Protein AF-A0A420VPJ1-F1 (afdb_monomer)

Solvent-accessible surface area (backbone atoms only — not comparable to full-atom values): 9800 Å² total; per-residue (Å²): 137,85,85,76,89,81,84,81,85,88,77,91,73,84,84,78,87,82,84,88,42,82,49,76,48,77,38,88,45,74,71,48,50,56,50,46,51,54,50,51,54,54,48,60,74,65,76,54,69,38,40,44,37,39,42,47,55,34,28,67,50,65,62,23,35,55,64,44,84,80,34,56,88,35,76,34,44,21,71,67,39,22,50,50,49,52,52,46,40,69,76,56,43,40,53,51,61,55,67,76,38,68,93,54,75,58,54,28,32,28,57,88,60,91,53,14,59,86,69,64,45,25,32,25,31,61,46,49,31,22,27,73,77,36,49,84,30,62,73,49,68,52,60,44,59,68,61,36,68,42,88,91,43,56,54,50,27,59,72,53,72,42,65,56,82,84,128

Sequence (167 aa):
STASDLFFPLNSLSKPRNYKAFIKYALGRADTIKRLMKRSKALLKMEVPVILIGDFNIIPTEQDVYKPEKYIENALFRIEARKAFKQLIGQGWIDSIRTLFKDQQVYTFWDYLRNAYGRNAGLRLDHVLLSPIVAPLLLEGGIDRHVRGWEKASDHAPVWIILKDKK

Secondary structure (DSSP, 8-state):
-----------SS--------EEE----SHHHHHHHHHHHHHHHHTTS--EEEEE-----SGGGBSSGGGGTTSTTTSHHHHHHHHHHHTTT-EEHHHHHTTTS---SB--TGGGTTTTT--B--EEEEEPTTTGGGEEEEEE-HHHHTSTT--SBPPEEEEEPPP-

Mean predicted aligned error: 8.12 Å

InterPro domains:
  IPR004808 AP endonuclease 1 [PS51435] (1-165)
  IPR004808 AP endonuclease 1 [TIGR00633] (29-164)
  IPR005135 Endonuclease/exonuclease/phosphatase [PF03372] (44-156)
  IPR020848 AP endonuclease 1, conserved site [PS00728] (120-131)
  IPR036691 Endonuclease/exonuclease/phosphatase superfamily [G3DSA:3.60.10.10] (10-166)
  IPR036691 Endonuclease/exonuclease/phosphatase superfamily [SSF56219] (29-164)
  IPR037493 Exodeoxyribonuclease III-like [PTHR43250] (33-163)

Structure (mmCIF, N/CA/C/O backbone):
data_AF-A0A420VPJ1-F1
#
_entry.id   AF-A0A420VPJ1-F1
#
loop_
_atom_site.group_PDB
_atom_site.id
_atom_site.type_symbol
_atom_site.label_atom_id
_atom_site.label_alt_id
_atom_site.label_comp_id
_atom_site.label_asym_id
_atom_site.label_entity_id
_atom_site.label_seq_id
_atom_site.pdbx_PDB_ins_code
_atom_site.Cartn_x
_atom_site.Cartn_y
_atom_site.Cartn_z
_atom_site.occupancy
_atom_site.B_iso_or_equiv
_atom_site.auth_seq_id
_atom_site.auth_comp_id
_atom_site.auth_asym_id
_atom_site.auth_atom_id
_atom_site.pdbx_PDB_model_num
ATOM 1 N N . SER A 1 1 ? -3.302 23.264 -10.978 1.00 31.22 1 SER A N 1
ATOM 2 C CA . SER A 1 1 ? -4.564 22.785 -11.563 1.00 31.22 1 SER A CA 1
ATOM 3 C C . SER A 1 1 ? -5.099 21.658 -10.701 1.00 31.22 1 SER A C 1
ATOM 5 O O . SER A 1 1 ? -4.335 20.854 -10.184 1.00 31.22 1 SER A O 1
ATOM 7 N N . THR A 1 2 ? -6.393 21.714 -10.439 1.00 35.94 2 THR A N 1
ATOM 8 C CA . THR A 1 2 ? -7.191 20.874 -9.544 1.00 35.94 2 THR A CA 1
ATOM 9 C C . THR A 1 2 ? -7.482 19.508 -10.168 1.00 35.94 2 THR A C 1
ATOM 11 O O . THR A 1 2 ? -7.905 19.464 -11.316 1.00 35.94 2 THR A O 1
ATOM 14 N N . ALA A 1 3 ? -7.311 18.422 -9.415 1.00 28.30 3 ALA A N 1
ATOM 15 C CA . ALA A 1 3 ? -7.884 17.109 -9.728 1.00 28.30 3 ALA A CA 1
ATOM 16 C C . ALA A 1 3 ? -8.880 16.797 -8.596 1.00 28.30 3 ALA A C 1
ATOM 18 O O . ALA A 1 3 ? -8.461 16.402 -7.512 1.00 28.30 3 ALA A O 1
ATOM 19 N N . SER A 1 4 ? -10.081 17.378 -8.623 1.00 29.84 4 SER A N 1
ATOM 20 C CA . SER A 1 4 ? -11.302 16.860 -9.264 1.00 29.84 4 SER A CA 1
ATOM 21 C C . SER A 1 4 ? -11.641 15.443 -8.808 1.00 29.84 4 SER A C 1
ATOM 23 O O . SER A 1 4 ? -10.994 14.467 -9.193 1.00 29.84 4 SER A O 1
ATOM 25 N N . ASP A 1 5 ? -12.672 15.394 -7.974 1.00 32.88 5 ASP A N 1
ATOM 26 C CA . ASP A 1 5 ? -13.366 14.224 -7.473 1.00 32.88 5 ASP A CA 1
ATOM 27 C C . ASP A 1 5 ? -13.672 13.218 -8.590 1.00 32.88 5 ASP A C 1
ATOM 29 O O . ASP A 1 5 ? -14.346 13.536 -9.567 1.00 32.88 5 ASP A O 1
ATOM 33 N N . LEU A 1 6 ? -13.205 11.981 -8.424 1.00 29.39 6 LEU A N 1
ATOM 34 C CA . LEU A 1 6 ? -13.666 10.837 -9.205 1.00 29.39 6 LEU A CA 1
ATOM 35 C C . LEU A 1 6 ? -14.328 9.853 -8.241 1.00 29.39 6 LEU A C 1
ATOM 37 O O . LEU A 1 6 ? -13.672 9.041 -7.587 1.00 29.39 6 LEU A O 1
ATOM 41 N N . PHE A 1 7 ? -15.648 10.002 -8.135 1.00 27.62 7 PHE A N 1
ATOM 42 C CA . PHE A 1 7 ? -16.575 9.033 -7.563 1.00 27.62 7 PHE A CA 1
ATOM 43 C C . PHE A 1 7 ? -16.711 7.844 -8.525 1.00 27.62 7 PHE A C 1
ATOM 45 O O . PHE A 1 7 ? -17.057 8.034 -9.688 1.00 27.62 7 PHE A O 1
ATOM 52 N N . PHE A 1 8 ? -16.504 6.620 -8.038 1.00 28.16 8 PHE A N 1
ATOM 53 C CA . PHE A 1 8 ? -16.992 5.416 -8.714 1.00 28.16 8 PHE A CA 1
ATOM 54 C C . PHE A 1 8 ? -18.341 5.016 -8.101 1.00 28.16 8 PHE A C 1
ATOM 56 O O . PHE A 1 8 ? -18.409 4.839 -6.881 1.00 28.16 8 PHE A O 1
ATOM 63 N N . PRO A 1 9 ? -19.416 4.850 -8.893 1.00 26.98 9 PRO A N 1
ATOM 64 C CA . PRO A 1 9 ? -20.637 4.232 -8.410 1.00 26.98 9 PRO A CA 1
ATOM 65 C C . PRO A 1 9 ? -20.480 2.707 -8.477 1.00 26.98 9 PRO A C 1
ATOM 67 O O . PRO A 1 9 ? -20.482 2.124 -9.558 1.00 26.98 9 PRO A O 1
ATOM 70 N N . LEU A 1 10 ? -20.374 2.043 -7.324 1.00 31.20 10 LEU A N 1
ATOM 71 C CA . LEU A 1 10 ? -20.684 0.614 -7.232 1.00 31.20 10 LEU A CA 1
ATOM 72 C C . LEU A 1 10 ? -22.204 0.471 -7.112 1.00 31.20 10 LEU A C 1
ATOM 74 O O . LEU A 1 10 ? -22.759 0.541 -6.017 1.00 31.20 10 LEU A O 1
ATOM 78 N N . ASN A 1 11 ? -22.879 0.295 -8.247 1.00 29.33 11 ASN A N 1
ATOM 79 C CA . ASN A 1 11 ? -24.235 -0.240 -8.259 1.00 29.33 11 ASN A CA 1
ATOM 80 C C . ASN A 1 11 ? -24.178 -1.758 -8.458 1.00 29.33 11 ASN A C 1
ATOM 82 O O . ASN A 1 11 ? -23.445 -2.263 -9.303 1.00 29.33 11 ASN A O 1
ATOM 86 N N . SER A 1 12 ? -25.021 -2.447 -7.691 1.00 32.47 12 SER A N 1
ATOM 87 C CA . SER A 1 12 ? -25.199 -3.900 -7.595 1.00 32.47 12 SER A CA 1
ATOM 88 C C . SER A 1 12 ? -24.106 -4.648 -6.828 1.00 32.47 12 SER A C 1
ATOM 90 O O . SER A 1 12 ? -23.207 -5.241 -7.395 1.00 32.47 12 SER A O 1
ATOM 92 N N . LEU A 1 13 ? -24.222 -4.621 -5.503 1.00 33.12 13 LEU A N 1
ATOM 93 C CA . LEU A 1 13 ? -24.146 -5.779 -4.607 1.00 33.12 13 LEU A CA 1
ATOM 94 C C . LEU A 1 13 ? -24.817 -5.324 -3.298 1.00 33.12 13 LEU A C 1
ATOM 96 O O . LEU A 1 13 ? -24.704 -4.168 -2.893 1.00 33.12 13 LEU A O 1
ATOM 100 N N . SER A 1 14 ? -25.641 -6.193 -2.725 1.00 33.12 14 SER A N 1
ATOM 101 C CA . SER A 1 14 ? -26.517 -5.963 -1.568 1.00 33.12 14 SER A CA 1
ATOM 102 C C . SER A 1 14 ? -25.932 -5.038 -0.486 1.00 33.12 14 SER A C 1
ATOM 104 O O . SER A 1 14 ? -24.844 -5.283 0.023 1.00 33.12 14 SER A O 1
ATOM 106 N N . LYS A 1 15 ? -26.700 -3.995 -0.129 1.00 37.44 15 LYS A N 1
ATOM 107 C CA . LYS A 1 15 ? -26.432 -2.957 0.889 1.00 37.44 15 LYS A CA 1
ATOM 108 C C . LYS A 1 15 ? -25.487 -3.395 2.035 1.00 37.44 15 LYS A C 1
ATOM 110 O O . LYS A 1 15 ? -25.959 -4.082 2.942 1.00 37.44 15 LYS A O 1
ATOM 115 N N . PRO A 1 16 ? -24.253 -2.867 2.124 1.00 37.28 16 PRO A N 1
ATOM 116 C CA . PRO A 1 16 ? -23.527 -2.841 3.384 1.00 37.28 16 PRO A CA 1
ATOM 117 C C . PRO A 1 16 ? -24.006 -1.651 4.224 1.00 37.28 16 PRO A C 1
ATOM 119 O O . PRO A 1 16 ? -24.050 -0.502 3.770 1.00 37.28 16 PRO A O 1
ATOM 122 N N . ARG A 1 17 ? -24.395 -1.926 5.473 1.00 39.78 17 ARG A N 1
ATOM 123 C CA . ARG A 1 17 ? -24.722 -0.896 6.466 1.00 39.78 17 ARG A CA 1
ATOM 124 C C . ARG A 1 17 ? -23.449 -0.109 6.809 1.00 39.78 17 ARG A C 1
ATOM 126 O O . ARG A 1 17 ? -22.533 -0.640 7.416 1.00 39.78 17 ARG A O 1
ATOM 133 N N . ASN A 1 18 ? -23.445 1.165 6.419 1.00 40.84 18 ASN A N 1
ATOM 134 C CA . ASN A 1 18 ? -22.709 2.304 6.981 1.00 40.84 18 ASN A CA 1
ATOM 135 C C . ASN A 1 18 ? -21.291 2.072 7.552 1.00 40.84 18 ASN A C 1
ATOM 137 O O . ASN A 1 18 ? -21.136 1.941 8.762 1.00 40.84 18 ASN A O 1
ATOM 141 N N . TYR A 1 19 ? -20.263 2.289 6.720 1.00 39.44 19 TYR A N 1
ATOM 142 C CA . TYR A 1 19 ? -19.003 2.922 7.148 1.00 39.44 19 TYR A CA 1
ATOM 143 C C . TYR A 1 19 ? -18.579 3.968 6.113 1.00 39.44 19 TYR A C 1
ATOM 145 O O . TYR A 1 19 ? -17.987 3.653 5.085 1.00 39.44 19 TYR A O 1
ATOM 153 N N . LYS A 1 20 ? -18.921 5.238 6.359 1.00 40.28 20 LYS A N 1
ATOM 154 C CA . LYS A 1 20 ? -18.445 6.373 5.557 1.00 40.28 20 LYS A CA 1
ATOM 155 C C . LYS A 1 20 ? -17.253 7.023 6.253 1.00 40.28 20 LYS A C 1
ATOM 157 O O . LYS A 1 20 ? -17.436 7.882 7.105 1.00 40.28 20 LYS A O 1
ATOM 162 N N . ALA A 1 21 ? -16.051 6.648 5.834 1.00 36.81 21 ALA A N 1
ATOM 163 C CA . ALA A 1 21 ? -14.895 7.542 5.807 1.00 36.81 21 ALA A CA 1
ATOM 164 C C . ALA A 1 21 ? -13.865 6.969 4.826 1.00 36.81 21 ALA A C 1
ATOM 166 O O . ALA A 1 21 ? -12.913 6.306 5.226 1.00 36.81 21 ALA A O 1
ATOM 167 N N . PHE A 1 22 ? -14.092 7.207 3.533 1.00 45.53 22 PHE A N 1
ATOM 168 C CA . PHE A 1 22 ? -13.085 7.008 2.495 1.00 45.53 22 PHE A CA 1
ATOM 169 C C . PHE A 1 22 ? -12.328 8.321 2.341 1.00 45.53 22 PHE A C 1
ATOM 171 O O . PHE A 1 22 ? -12.925 9.329 1.964 1.00 45.53 22 PHE A O 1
ATOM 178 N N . ILE A 1 23 ? -11.033 8.332 2.645 1.00 43.91 23 ILE A N 1
ATOM 179 C CA . ILE A 1 23 ? -10.182 9.464 2.279 1.00 43.91 23 ILE A CA 1
ATOM 180 C C . ILE A 1 23 ? -9.128 8.958 1.309 1.00 43.91 23 ILE A C 1
ATOM 182 O O . ILE A 1 23 ? -8.205 8.240 1.699 1.00 43.91 23 ILE A O 1
ATOM 186 N N . LYS A 1 24 ? -9.303 9.340 0.040 1.00 43.06 24 LYS A N 1
ATOM 187 C CA . LYS A 1 24 ? -8.327 9.110 -1.018 1.00 43.06 24 LYS A CA 1
ATOM 188 C C . LYS A 1 24 ? -7.251 10.182 -0.959 1.00 43.06 24 LYS A C 1
ATOM 190 O O . LYS A 1 24 ? -7.560 11.370 -1.013 1.00 43.06 24 LYS A O 1
ATOM 195 N N . TYR A 1 25 ? -5.995 9.764 -0.868 1.00 49.03 25 TYR A N 1
ATOM 196 C CA . TYR A 1 25 ? -4.845 10.646 -1.031 1.00 49.03 25 TYR A CA 1
ATOM 197 C C . TYR A 1 25 ? -4.034 10.193 -2.241 1.00 49.03 25 TYR A C 1
ATOM 199 O O . TYR A 1 25 ? -3.790 9.004 -2.394 1.00 49.03 25 TYR A O 1
ATOM 207 N N . ALA A 1 26 ? -3.624 11.154 -3.070 1.00 45.12 26 ALA A N 1
ATOM 208 C CA . ALA A 1 26 ? -2.553 11.004 -4.049 1.00 45.12 26 ALA A CA 1
ATOM 209 C C . ALA A 1 26 ? -1.374 11.862 -3.564 1.00 45.12 26 ALA A C 1
ATOM 211 O O . ALA A 1 26 ? -1.471 13.095 -3.525 1.00 45.12 26 ALA A O 1
ATOM 212 N N . LEU A 1 27 ? -0.292 11.239 -3.091 1.00 50.81 27 LEU A N 1
ATOM 213 C CA . LEU A 1 27 ? 0.816 11.961 -2.447 1.00 50.81 27 LEU A CA 1
ATOM 214 C C . LEU A 1 27 ? 1.944 12.260 -3.443 1.00 50.81 27 LEU A C 1
ATOM 216 O O . LEU A 1 27 ? 2.938 11.556 -3.502 1.00 50.81 27 LEU A O 1
ATOM 220 N N . GLY A 1 28 ? 1.830 13.348 -4.202 1.00 45.50 28 GLY A N 1
ATOM 221 C CA . GLY A 1 28 ? 2.893 13.755 -5.136 1.00 45.50 28 GLY A CA 1
ATOM 222 C C . GLY A 1 28 ? 3.970 14.688 -4.557 1.00 45.50 28 GLY A C 1
ATOM 223 O O . GLY A 1 28 ? 4.949 14.981 -5.237 1.00 45.50 28 GLY A O 1
ATOM 224 N N . ARG A 1 29 ? 3.796 15.243 -3.344 1.00 57.25 29 ARG A N 1
ATOM 225 C CA . ARG A 1 29 ? 4.693 16.280 -2.782 1.00 57.25 29 ARG A CA 1
ATOM 226 C C . ARG A 1 29 ? 4.903 16.127 -1.272 1.00 57.25 29 ARG A C 1
ATOM 228 O O . ARG A 1 29 ? 3.992 15.738 -0.546 1.00 57.25 29 ARG A O 1
ATOM 235 N N . ALA A 1 30 ? 6.084 16.509 -0.775 1.00 58.00 30 ALA A N 1
ATOM 236 C CA . ALA A 1 30 ? 6.444 16.426 0.649 1.00 58.00 30 ALA A CA 1
ATOM 237 C C . ALA A 1 30 ? 5.481 17.196 1.582 1.00 58.00 30 ALA A C 1
ATOM 239 O O . ALA A 1 30 ? 5.218 16.758 2.704 1.00 58.00 30 ALA A O 1
ATOM 240 N N . ASP A 1 31 ? 4.908 18.311 1.112 1.00 61.28 31 ASP A N 1
ATOM 241 C CA . ASP A 1 31 ? 3.861 19.049 1.839 1.00 61.28 31 ASP A CA 1
ATOM 242 C C . ASP A 1 31 ? 2.591 18.198 2.029 1.00 61.28 31 ASP A C 1
ATOM 244 O O . ASP A 1 31 ? 1.961 18.210 3.087 1.00 61.28 31 ASP A O 1
ATOM 248 N N . THR A 1 32 ? 2.262 17.370 1.038 1.00 73.44 32 THR A N 1
ATOM 249 C CA . THR A 1 32 ? 1.103 16.476 1.061 1.00 73.44 32 THR A CA 1
ATOM 250 C C . THR A 1 32 ? 1.268 15.361 2.094 1.00 73.44 32 THR A C 1
ATOM 252 O O . THR A 1 32 ? 0.318 15.068 2.815 1.00 73.44 32 THR A O 1
ATOM 255 N N . ILE A 1 33 ? 2.471 14.795 2.248 1.00 78.50 33 ILE A N 1
ATOM 256 C CA . ILE A 1 33 ? 2.750 13.751 3.253 1.00 78.50 33 ILE A 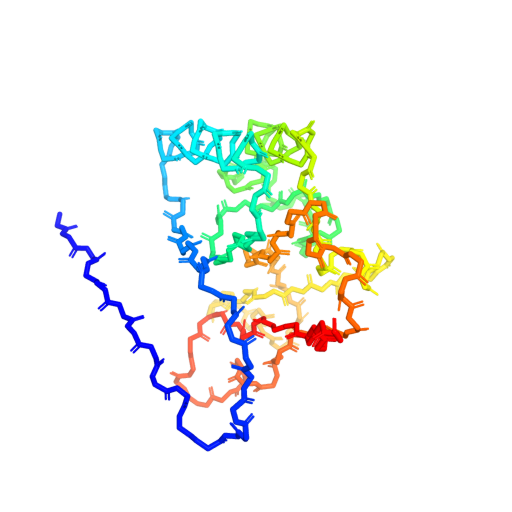CA 1
ATOM 257 C C . ILE A 1 33 ? 2.607 14.303 4.676 1.00 78.50 33 ILE A C 1
ATOM 259 O O . ILE A 1 33 ? 1.968 13.680 5.522 1.00 78.50 33 ILE A O 1
ATOM 263 N N . LYS A 1 34 ? 3.137 15.503 4.951 1.00 83.19 34 LYS A N 1
ATOM 264 C CA . LYS A 1 34 ? 2.985 16.145 6.270 1.00 83.19 34 LYS A CA 1
ATOM 265 C C . LYS A 1 34 ? 1.514 16.408 6.602 1.00 83.19 34 LYS A C 1
ATOM 267 O O . LYS A 1 34 ? 1.076 16.154 7.727 1.00 83.19 34 LYS A O 1
ATOM 272 N N . ARG A 1 35 ? 0.734 16.884 5.624 1.00 85.75 35 ARG A N 1
ATOM 273 C CA . ARG A 1 35 ? -0.717 17.084 5.776 1.00 85.75 35 ARG A CA 1
ATOM 274 C C . ARG A 1 35 ? -1.449 15.768 6.011 1.00 85.75 35 ARG A C 1
ATOM 276 O O . ARG A 1 35 ? -2.284 15.720 6.915 1.00 85.75 35 ARG A O 1
ATOM 283 N N . LEU A 1 36 ? -1.104 14.717 5.262 1.00 86.00 36 LEU A N 1
ATOM 284 C CA . LEU A 1 36 ? -1.632 13.372 5.473 1.00 86.00 36 LEU A CA 1
ATOM 285 C C . LEU A 1 36 ? -1.356 12.919 6.903 1.00 86.00 36 LEU A C 1
ATOM 287 O O . LEU A 1 36 ? -2.300 12.615 7.616 1.00 86.00 36 LEU A O 1
ATOM 291 N N . MET A 1 37 ? -0.100 12.966 7.352 1.00 89.56 37 MET A N 1
ATOM 292 C CA . MET A 1 37 ? 0.284 12.548 8.703 1.00 89.56 37 MET A CA 1
ATOM 293 C C . MET A 1 37 ? -0.464 13.309 9.801 1.00 89.56 37 MET A C 1
ATOM 295 O O . MET A 1 37 ? -0.842 12.724 10.818 1.00 89.56 37 MET A O 1
ATOM 299 N N . LYS A 1 38 ? -0.668 14.621 9.630 1.00 91.81 38 LYS A N 1
ATOM 300 C CA . LYS A 1 38 ? -1.429 15.430 10.590 1.00 91.81 38 LYS A CA 1
ATOM 301 C C . LYS A 1 38 ? -2.898 15.009 10.609 1.00 91.81 38 LYS A C 1
ATOM 303 O O . LYS A 1 38 ? -3.473 14.835 11.684 1.00 91.81 38 LYS A O 1
ATOM 308 N N . ARG A 1 39 ? -3.507 14.843 9.431 1.00 91.12 39 ARG A N 1
ATOM 309 C CA . ARG A 1 39 ? -4.922 14.484 9.298 1.00 91.12 39 ARG A CA 1
ATOM 310 C C . ARG A 1 39 ? -5.191 13.056 9.767 1.00 91.12 39 ARG A C 1
ATOM 312 O O . ARG A 1 39 ? -6.155 12.854 10.497 1.00 91.12 39 ARG A O 1
ATOM 319 N N . SER A 1 40 ? -4.328 12.107 9.421 1.00 92.19 40 SER A N 1
ATOM 320 C CA . SER A 1 40 ? -4.396 10.710 9.851 1.00 92.19 40 SER A CA 1
ATOM 321 C C . SER A 1 40 ? -4.335 10.600 11.375 1.00 92.19 40 SER A C 1
ATOM 323 O O . SER A 1 40 ? -5.174 9.941 11.981 1.00 92.19 40 SER A O 1
ATOM 325 N N . LYS A 1 41 ? -3.432 11.342 12.027 1.00 95.12 41 LYS A N 1
ATOM 326 C CA . LYS A 1 41 ? -3.343 11.365 13.492 1.00 95.12 41 LYS A CA 1
ATOM 327 C C . LYS A 1 41 ? -4.605 11.940 14.134 1.00 95.12 41 LYS A C 1
ATOM 329 O O . LYS A 1 41 ? -5.065 11.426 15.147 1.00 95.12 41 LYS A O 1
ATOM 334 N N . ALA A 1 42 ? -5.169 13.002 13.555 1.00 93.56 42 ALA A N 1
ATOM 335 C CA . ALA A 1 42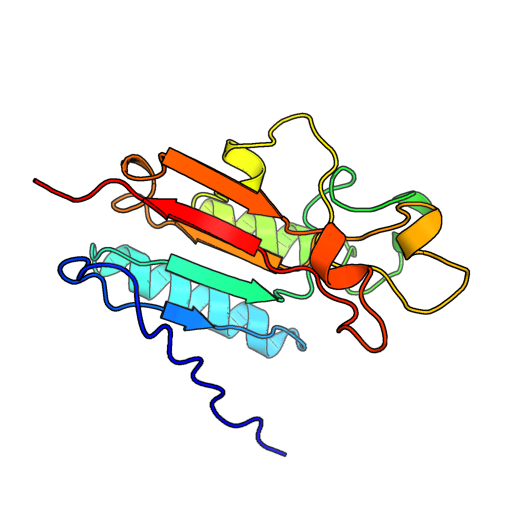 ? -6.425 13.576 14.030 1.00 93.56 42 ALA A CA 1
ATOM 336 C C . ALA A 1 42 ? -7.602 12.599 13.871 1.00 93.56 42 ALA A C 1
ATOM 338 O O . ALA A 1 42 ? -8.434 12.520 14.762 1.00 93.56 42 ALA A O 1
ATOM 339 N N . LEU A 1 43 ? -7.646 11.833 12.778 1.00 91.06 43 LEU A N 1
ATOM 340 C CA . LEU A 1 43 ? -8.680 10.820 12.539 1.00 91.06 43 LEU A CA 1
ATOM 341 C C . LEU A 1 43 ? -8.623 9.678 13.552 1.00 91.06 43 LEU A C 1
ATOM 343 O O . LEU A 1 43 ? -9.665 9.282 14.059 1.00 91.06 43 LEU A O 1
ATOM 347 N N . LEU A 1 44 ? -7.426 9.191 13.896 1.00 91.56 44 LEU A N 1
ATOM 348 C CA . LEU A 1 44 ? -7.286 8.171 14.939 1.00 91.56 44 LEU A CA 1
ATOM 349 C C . LEU A 1 44 ? -7.797 8.664 16.298 1.00 91.56 44 LEU A C 1
ATOM 351 O O . LEU A 1 44 ? -8.487 7.927 16.990 1.00 91.56 44 LEU A O 1
ATOM 355 N N . LYS A 1 45 ? -7.529 9.929 16.650 1.00 93.94 45 LYS A N 1
ATOM 356 C CA . LYS A 1 45 ? -8.024 10.545 17.895 1.00 93.94 45 LYS A CA 1
ATOM 357 C C . LYS A 1 45 ? -9.543 10.691 17.963 1.00 93.94 45 LYS A C 1
ATOM 359 O O . LYS A 1 45 ? -10.066 10.895 19.049 1.00 93.94 45 LYS A O 1
ATOM 364 N N . MET A 1 46 ? -10.233 10.660 16.825 1.00 92.06 46 MET A N 1
ATOM 365 C CA . MET A 1 46 ? -11.695 10.714 16.804 1.00 92.06 46 MET A CA 1
ATOM 366 C C . MET A 1 46 ? -12.326 9.375 17.200 1.00 92.06 46 MET A C 1
ATOM 368 O O . MET A 1 46 ? -13.534 9.342 17.389 1.00 92.06 46 MET A O 1
ATOM 372 N N . GLU A 1 47 ? -11.543 8.290 17.278 1.00 89.06 47 GLU A N 1
ATOM 373 C CA . GLU A 1 47 ? -12.019 6.948 17.650 1.00 89.06 47 GLU A CA 1
ATOM 374 C C . GLU A 1 47 ? -13.224 6.480 16.818 1.00 89.06 47 GLU A C 1
ATOM 376 O O . GLU A 1 47 ? -14.105 5.755 17.276 1.00 89.06 47 GLU A O 1
ATOM 381 N N . VAL A 1 48 ? -13.246 6.880 15.546 1.00 86.94 48 VAL A N 1
ATOM 382 C CA . VAL A 1 48 ? -14.238 6.433 14.566 1.00 86.94 48 VAL A CA 1
ATOM 383 C C . VAL A 1 48 ? -13.630 5.401 13.607 1.00 86.94 48 VAL A C 1
ATOM 385 O O . VAL A 1 48 ? -12.407 5.360 13.415 1.00 86.94 48 VAL A O 1
ATOM 388 N N . PRO A 1 49 ? -14.450 4.541 12.977 1.00 89.31 49 PRO A N 1
ATOM 389 C CA . PRO A 1 49 ? -13.980 3.646 11.925 1.00 89.31 49 PRO A CA 1
ATOM 390 C C . PRO A 1 49 ? -13.480 4.452 10.715 1.00 89.31 49 PRO A C 1
ATOM 392 O O . PRO A 1 49 ? -14.238 5.234 10.142 1.00 89.31 49 PRO A O 1
ATOM 395 N N . VAL A 1 50 ? -12.214 4.273 10.320 1.00 91.62 50 VAL A N 1
ATOM 396 C CA . VAL A 1 50 ? -11.602 5.001 9.194 1.00 91.62 50 VAL A CA 1
ATOM 397 C C . VAL A 1 50 ? -10.743 4.065 8.358 1.00 91.62 50 VAL A C 1
ATOM 399 O O . VAL A 1 50 ? -10.014 3.231 8.898 1.00 91.62 50 VAL A O 1
ATOM 402 N N . ILE A 1 51 ? -10.799 4.263 7.041 1.00 93.56 51 ILE A N 1
ATOM 403 C CA . ILE A 1 51 ? -9.912 3.636 6.065 1.00 93.56 51 ILE A CA 1
ATOM 404 C C . ILE A 1 51 ? -9.222 4.749 5.271 1.00 93.56 51 ILE A C 1
ATOM 406 O O . ILE A 1 51 ? -9.882 5.614 4.689 1.00 93.56 51 ILE A O 1
ATOM 410 N N . LEU A 1 52 ? -7.891 4.734 5.241 1.00 93.31 52 LEU A N 1
ATOM 411 C CA . LEU A 1 52 ? -7.108 5.547 4.311 1.00 93.31 52 LEU A CA 1
ATOM 412 C C . LEU A 1 52 ? -6.751 4.667 3.120 1.00 93.31 52 LEU A C 1
ATOM 414 O O . LEU A 1 52 ? -6.132 3.624 3.303 1.00 93.31 52 LEU A O 1
ATOM 418 N N . ILE A 1 53 ? -7.140 5.068 1.915 1.00 91.25 53 ILE A N 1
ATOM 419 C CA . ILE A 1 53 ? -6.962 4.239 0.720 1.00 91.25 53 ILE A CA 1
ATOM 420 C C . ILE A 1 53 ? -6.477 5.070 -0.459 1.00 91.25 53 ILE A C 1
ATOM 422 O O . ILE A 1 53 ? -6.977 6.165 -0.682 1.00 91.25 53 ILE A O 1
ATOM 426 N N . GLY A 1 54 ? -5.532 4.556 -1.238 1.00 87.88 54 GLY A N 1
ATOM 427 C CA . GLY A 1 54 ? -5.152 5.149 -2.520 1.00 87.88 54 GLY A CA 1
ATOM 428 C C . GLY A 1 54 ? -3.672 5.017 -2.834 1.00 87.88 54 GLY A C 1
ATOM 429 O O . GLY A 1 54 ? -2.939 4.327 -2.129 1.00 87.88 54 GLY A O 1
ATOM 430 N N . ASP A 1 55 ? -3.253 5.722 -3.881 1.00 90.94 55 ASP A N 1
ATOM 431 C CA . ASP A 1 55 ? -1.868 5.792 -4.336 1.00 90.94 55 ASP A CA 1
ATOM 432 C C . ASP A 1 55 ? -1.059 6.771 -3.473 1.00 90.94 55 ASP A C 1
ATOM 434 O O . ASP A 1 55 ? -1.162 7.999 -3.581 1.00 90.94 55 ASP A O 1
ATOM 438 N N . PHE A 1 56 ? -0.222 6.226 -2.595 1.00 90.06 56 PHE A N 1
ATOM 439 C CA . PHE A 1 56 ? 0.593 7.050 -1.711 1.00 90.06 56 PHE A CA 1
ATOM 440 C C . PHE A 1 56 ? 1.918 7.423 -2.359 1.00 90.06 56 PHE A C 1
ATOM 442 O O . PHE A 1 56 ? 2.664 8.165 -1.730 1.00 90.06 56 PHE A O 1
ATOM 449 N N . ASN A 1 57 ? 2.244 6.929 -3.560 1.00 91.81 57 ASN A N 1
ATOM 450 C CA . ASN A 1 57 ? 3.528 7.206 -4.204 1.00 91.81 57 ASN A CA 1
ATOM 451 C C . ASN A 1 57 ? 4.722 6.977 -3.249 1.00 91.81 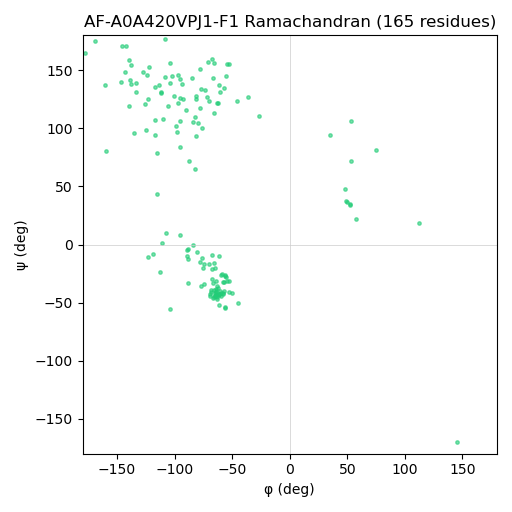57 ASN A C 1
ATOM 453 O O . ASN A 1 57 ? 5.703 7.719 -3.221 1.00 91.81 57 ASN A O 1
ATOM 457 N N . ILE A 1 58 ? 4.616 5.949 -2.407 1.00 93.38 58 ILE A N 1
ATOM 458 C CA . ILE A 1 58 ? 5.669 5.524 -1.490 1.00 93.38 58 ILE A CA 1
ATOM 459 C C . ILE A 1 58 ? 5.796 4.016 -1.613 1.00 93.38 58 ILE A C 1
ATOM 461 O O . ILE A 1 58 ? 4.801 3.301 -1.506 1.00 93.38 58 ILE A O 1
ATOM 465 N N . ILE A 1 59 ? 7.035 3.564 -1.781 1.00 96.44 59 ILE A N 1
ATOM 466 C CA . ILE A 1 59 ? 7.452 2.169 -1.709 1.00 96.44 59 ILE A CA 1
ATOM 467 C C . ILE A 1 59 ? 7.955 1.935 -0.273 1.00 96.44 59 ILE A C 1
ATOM 469 O O . ILE A 1 59 ? 9.030 2.438 0.071 1.00 96.44 59 ILE A O 1
ATOM 473 N N . PRO A 1 60 ? 7.210 1.231 0.602 1.00 95.38 60 PRO A N 1
ATOM 474 C CA . PRO A 1 60 ? 7.549 1.194 2.028 1.00 95.38 60 PRO A CA 1
ATOM 475 C C . PRO A 1 60 ? 8.842 0.442 2.352 1.00 95.38 60 PRO A C 1
ATOM 477 O O . PRO A 1 60 ? 9.625 0.884 3.196 1.00 95.38 60 PRO A O 1
ATOM 480 N N . THR A 1 61 ? 9.069 -0.695 1.696 1.00 96.31 61 THR A N 1
ATOM 481 C CA . THR A 1 61 ? 10.186 -1.606 1.967 1.00 96.31 61 THR A CA 1
ATOM 482 C C . THR A 1 61 ? 10.751 -2.211 0.683 1.00 96.31 61 THR A C 1
ATOM 484 O O . THR A 1 61 ? 10.174 -2.090 -0.391 1.00 96.31 61 THR A O 1
ATOM 487 N N . GLU A 1 62 ? 11.885 -2.901 0.788 1.00 96.81 62 GLU A N 1
ATOM 488 C CA . GLU A 1 62 ? 12.483 -3.647 -0.329 1.00 96.81 62 GLU A CA 1
ATOM 489 C C . GLU A 1 62 ? 11.557 -4.746 -0.879 1.00 96.81 62 GLU A C 1
ATOM 491 O O . GLU A 1 62 ? 11.608 -5.068 -2.061 1.00 96.81 62 GLU A O 1
ATOM 496 N N . GLN A 1 63 ? 10.645 -5.283 -0.064 1.00 97.12 63 GLN A N 1
ATOM 497 C CA . GLN A 1 63 ? 9.664 -6.271 -0.526 1.00 97.12 63 GLN A CA 1
ATOM 498 C C . GLN A 1 63 ? 8.610 -5.665 -1.466 1.00 97.12 63 GLN A C 1
ATOM 500 O O . GLN A 1 63 ? 7.927 -6.395 -2.180 1.00 97.12 63 GLN A O 1
ATOM 505 N N . ASP A 1 64 ? 8.488 -4.337 -1.478 1.00 98.00 64 ASP A N 1
ATOM 506 C CA . ASP A 1 64 ? 7.449 -3.586 -2.181 1.00 98.00 64 ASP A CA 1
ATOM 507 C C . ASP A 1 64 ? 7.893 -3.105 -3.573 1.00 98.00 64 ASP A C 1
ATOM 509 O O . ASP A 1 64 ? 7.192 -2.328 -4.221 1.00 98.00 64 ASP A O 1
ATOM 513 N N . VAL A 1 65 ? 9.063 -3.546 -4.040 1.00 97.81 65 VAL A N 1
ATOM 514 C CA . VAL A 1 65 ? 9.647 -3.139 -5.320 1.00 97.81 65 VAL A CA 1
ATOM 515 C C . VAL A 1 65 ? 10.430 -4.277 -5.962 1.00 97.81 65 VAL A C 1
ATOM 517 O O . VAL A 1 65 ? 11.161 -5.020 -5.309 1.00 97.81 65 VAL A O 1
ATOM 520 N N . TYR A 1 66 ? 10.302 -4.405 -7.277 1.00 96.75 66 TYR A N 1
ATOM 521 C CA . TYR A 1 66 ? 11.181 -5.253 -8.068 1.00 96.75 66 TYR A CA 1
ATOM 522 C C . TYR A 1 66 ? 12.595 -4.661 -8.147 1.00 96.75 66 TYR A C 1
ATOM 524 O O . TYR A 1 66 ? 12.771 -3.558 -8.666 1.00 96.75 66 TYR A O 1
ATOM 532 N N . LYS A 1 67 ? 13.610 -5.431 -7.729 1.00 96.19 67 LYS A N 1
ATOM 533 C CA . LYS A 1 67 ? 15.032 -5.022 -7.730 1.00 96.19 67 LYS A CA 1
ATOM 534 C C . LYS A 1 67 ? 15.255 -3.688 -6.995 1.00 96.19 67 LYS A C 1
ATOM 536 O O . LYS A 1 67 ? 15.506 -2.667 -7.648 1.00 96.19 67 LYS A O 1
ATOM 541 N N . PRO A 1 68 ? 15.139 -3.677 -5.652 1.00 96.06 68 PRO A N 1
ATOM 542 C CA . PRO A 1 68 ? 15.199 -2.464 -4.832 1.00 96.06 68 PRO A CA 1
ATOM 543 C C . PRO A 1 68 ? 16.439 -1.601 -5.083 1.00 96.06 68 PRO A C 1
ATOM 545 O O . PRO A 1 68 ? 16.363 -0.374 -5.026 1.00 96.06 68 PRO A O 1
ATOM 548 N N . GLU A 1 69 ? 17.564 -2.225 -5.436 1.00 95.44 69 GLU A N 1
ATOM 549 C CA . GLU A 1 69 ? 18.825 -1.562 -5.757 1.00 95.44 69 GLU A CA 1
ATOM 550 C C . GLU A 1 69 ? 18.695 -0.532 -6.892 1.00 95.44 69 GLU A C 1
ATOM 552 O O . GLU A 1 69 ? 19.412 0.465 -6.915 1.00 95.44 69 GLU A O 1
ATOM 557 N N . LYS A 1 70 ? 17.728 -0.712 -7.802 1.00 93.44 70 LYS A N 1
ATOM 558 C CA . LYS A 1 70 ? 17.455 0.227 -8.902 1.00 93.44 70 LYS A CA 1
ATOM 559 C C . LYS A 1 70 ? 16.688 1.473 -8.473 1.00 93.44 70 LYS A C 1
ATOM 561 O O . LYS A 1 70 ? 16.616 2.431 -9.239 1.00 93.44 70 LYS A O 1
ATOM 566 N N . TYR A 1 71 ? 16.097 1.452 -7.283 1.00 93.62 71 TYR A N 1
ATOM 567 C CA . TYR A 1 71 ? 15.200 2.494 -6.798 1.00 93.62 71 TYR A CA 1
ATOM 568 C C . TYR A 1 71 ? 15.793 3.298 -5.643 1.00 93.62 71 TYR A C 1
ATOM 570 O O . TYR A 1 71 ? 15.128 4.210 -5.172 1.00 93.62 71 TYR A O 1
ATOM 578 N N . ILE A 1 72 ? 17.028 3.030 -5.204 1.00 90.25 72 ILE A N 1
ATOM 579 C CA . ILE A 1 72 ? 17.666 3.718 -4.060 1.00 90.25 72 ILE A CA 1
ATOM 580 C C . ILE A 1 72 ? 17.570 5.250 -4.183 1.00 90.25 72 ILE A C 1
ATOM 582 O O . ILE A 1 72 ? 17.216 5.930 -3.220 1.00 90.25 72 ILE A O 1
ATOM 586 N N . GLU A 1 73 ? 17.790 5.778 -5.389 1.00 88.88 73 GLU A N 1
ATOM 587 C CA . GLU A 1 73 ? 17.717 7.215 -5.680 1.00 88.88 73 GLU A CA 1
ATOM 588 C C . GLU A 1 73 ? 16.325 7.716 -6.085 1.00 88.88 73 GLU A C 1
ATOM 590 O O . GLU A 1 73 ? 16.116 8.917 -6.255 1.00 88.88 73 GLU A O 1
ATOM 595 N N . ASN A 1 74 ? 15.351 6.820 -6.229 1.00 91.62 74 ASN A N 1
ATOM 596 C CA . ASN A 1 74 ? 13.997 7.173 -6.622 1.00 91.62 74 ASN A CA 1
ATOM 597 C C . ASN A 1 74 ? 13.256 7.851 -5.458 1.00 91.62 74 ASN A C 1
ATOM 599 O O . ASN A 1 74 ? 13.235 7.347 -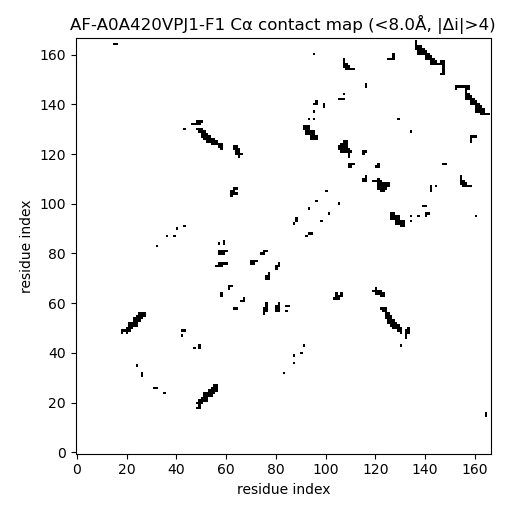4.334 1.00 91.62 74 ASN A O 1
ATOM 603 N N . ALA A 1 75 ? 12.589 8.974 -5.735 1.00 88.50 75 ALA A N 1
ATOM 604 C CA . ALA A 1 75 ? 11.863 9.752 -4.731 1.00 88.50 75 ALA A CA 1
ATOM 605 C C . ALA A 1 75 ? 10.825 8.932 -3.935 1.00 88.50 75 ALA A C 1
ATOM 607 O O . ALA A 1 75 ? 10.623 9.211 -2.755 1.00 88.50 75 ALA A O 1
ATOM 608 N N . LEU A 1 76 ? 10.222 7.906 -4.546 1.00 90.56 76 LEU A N 1
ATOM 609 C CA . LEU A 1 76 ? 9.223 7.037 -3.916 1.00 90.56 76 LEU A CA 1
ATOM 610 C C . LEU A 1 76 ? 9.844 6.034 -2.920 1.00 90.56 76 LEU A C 1
ATOM 612 O O . LEU A 1 76 ? 9.137 5.513 -2.060 1.00 90.56 76 LEU A O 1
ATOM 616 N N . PHE A 1 77 ? 11.151 5.751 -3.022 1.00 93.88 77 PHE A N 1
ATOM 617 C CA . PHE A 1 77 ? 11.865 4.736 -2.223 1.00 93.88 77 PHE A CA 1
ATOM 618 C C . PHE A 1 77 ? 12.988 5.302 -1.341 1.00 93.88 77 PHE A C 1
ATOM 620 O O . PHE A 1 77 ? 13.537 4.603 -0.482 1.00 93.88 77 PHE A O 1
ATOM 627 N N . ARG A 1 78 ? 13.321 6.585 -1.505 1.00 91.38 78 ARG A N 1
ATOM 628 C CA . ARG A 1 78 ? 14.300 7.274 -0.661 1.00 91.38 78 ARG A CA 1
ATOM 629 C C . ARG A 1 78 ? 13.978 7.134 0.825 1.00 91.38 78 ARG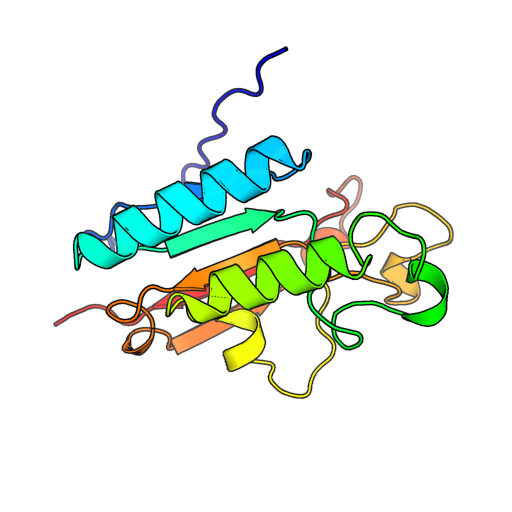 A C 1
ATOM 631 O O . ARG A 1 78 ? 12.840 6.900 1.245 1.00 91.38 78 ARG A O 1
ATOM 638 N N . ILE A 1 79 ? 15.018 7.259 1.648 1.00 90.62 79 ILE A N 1
ATOM 639 C CA . ILE A 1 79 ? 14.925 7.017 3.089 1.00 90.62 79 ILE A CA 1
ATOM 640 C C . ILE A 1 79 ? 13.877 7.909 3.766 1.00 90.62 79 ILE A C 1
ATOM 642 O O . ILE A 1 79 ? 13.215 7.461 4.697 1.00 90.62 79 ILE A O 1
ATOM 646 N N . GLU A 1 80 ? 13.670 9.131 3.282 1.00 89.44 80 GLU A N 1
ATOM 647 C CA . GLU A 1 80 ? 12.661 10.065 3.777 1.00 89.44 80 GLU A CA 1
ATOM 648 C C . GLU A 1 80 ? 11.238 9.559 3.520 1.00 89.44 80 GLU A C 1
ATOM 650 O O . GLU A 1 80 ? 10.415 9.584 4.436 1.00 89.44 80 GLU A O 1
ATOM 655 N N . ALA A 1 81 ? 10.954 9.055 2.314 1.00 88.94 81 ALA A N 1
ATOM 656 C CA . ALA A 1 81 ? 9.648 8.501 1.954 1.00 88.94 81 ALA A CA 1
ATOM 657 C C . ALA A 1 81 ? 9.325 7.265 2.806 1.00 88.94 81 ALA A C 1
ATOM 659 O O . ALA A 1 81 ? 8.269 7.191 3.441 1.00 88.94 81 ALA A O 1
ATOM 660 N N . ARG A 1 82 ? 10.292 6.346 2.927 1.00 92.69 82 ARG A N 1
ATOM 661 C CA . ARG A 1 82 ? 10.172 5.148 3.774 1.00 92.69 82 ARG A CA 1
ATOM 662 C C . ARG A 1 82 ? 9.989 5.501 5.249 1.00 92.69 82 ARG A C 1
ATOM 664 O O . ARG A 1 82 ? 9.130 4.932 5.923 1.00 92.69 82 ARG A O 1
ATOM 671 N N . LYS A 1 83 ? 10.750 6.477 5.760 1.00 93.38 83 LYS A N 1
ATOM 672 C CA . LYS A 1 83 ? 10.593 6.992 7.131 1.00 93.38 83 LYS A CA 1
ATOM 673 C C . LYS A 1 83 ? 9.209 7.594 7.344 1.00 93.38 83 LYS A C 1
ATOM 675 O O . LYS A 1 83 ? 8.611 7.326 8.380 1.00 93.38 83 LYS A O 1
ATOM 680 N N . ALA A 1 84 ? 8.687 8.357 6.387 1.00 91.06 84 ALA A N 1
ATOM 681 C CA . ALA A 1 84 ? 7.363 8.956 6.502 1.00 91.06 84 ALA A CA 1
ATOM 682 C C . ALA A 1 84 ? 6.250 7.900 6.542 1.00 91.06 84 ALA A C 1
ATOM 684 O O . ALA A 1 84 ? 5.371 7.976 7.399 1.00 91.06 84 ALA A O 1
ATOM 685 N N . PHE A 1 85 ? 6.314 6.873 5.689 1.00 93.75 85 PHE A N 1
ATOM 686 C CA . PHE A 1 85 ? 5.359 5.763 5.745 1.00 93.75 85 PHE A CA 1
ATOM 687 C C . PHE A 1 85 ? 5.473 4.991 7.062 1.00 93.75 85 PHE A C 1
ATOM 689 O O . PHE A 1 85 ? 4.470 4.748 7.728 1.00 93.75 85 PHE A O 1
ATOM 696 N N . LYS A 1 86 ? 6.697 4.692 7.515 1.00 95.75 86 LYS A N 1
ATOM 697 C CA . LYS A 1 86 ? 6.927 4.059 8.822 1.00 95.75 86 LYS A CA 1
ATOM 698 C C . LYS A 1 86 ? 6.360 4.893 9.975 1.00 95.75 86 LYS A C 1
ATOM 700 O O . LYS A 1 86 ? 5.761 4.337 10.889 1.00 95.75 86 LYS A O 1
ATOM 705 N N . GLN A 1 87 ? 6.520 6.215 9.937 1.00 95.69 87 GLN A N 1
ATOM 706 C CA . GLN A 1 87 ? 5.939 7.125 10.926 1.00 95.69 87 GLN A CA 1
ATOM 707 C C . GLN A 1 87 ? 4.413 7.141 10.867 1.00 95.69 87 GLN A C 1
ATOM 709 O O . GLN A 1 87 ? 3.782 7.200 11.917 1.00 95.69 87 GLN A O 1
ATOM 714 N N . LEU A 1 88 ? 3.824 7.087 9.669 1.00 94.31 88 LEU A N 1
ATOM 715 C CA . LEU A 1 88 ? 2.379 6.990 9.488 1.00 94.31 88 LEU A CA 1
ATOM 716 C C . LEU A 1 88 ? 1.837 5.705 10.124 1.00 94.31 88 LEU A C 1
ATOM 718 O O . LEU A 1 88 ? 0.953 5.789 10.971 1.00 94.31 88 LEU A O 1
ATOM 722 N N . ILE A 1 89 ? 2.416 4.547 9.798 1.00 96.62 89 ILE A N 1
ATOM 723 C CA . ILE A 1 89 ? 2.071 3.262 10.428 1.00 96.62 89 ILE A CA 1
ATOM 724 C C . ILE A 1 89 ? 2.273 3.326 11.948 1.00 96.62 89 ILE A C 1
ATOM 726 O O . ILE A 1 89 ? 1.392 2.929 12.707 1.00 96.62 89 ILE A O 1
ATOM 730 N N . GLY A 1 90 ? 3.369 3.938 12.405 1.00 97.25 90 GLY A N 1
ATOM 731 C CA . GLY A 1 90 ? 3.672 4.142 13.824 1.00 97.25 90 GLY A CA 1
ATOM 732 C C . GLY A 1 90 ? 2.660 4.995 14.602 1.00 97.25 90 GLY A C 1
ATOM 733 O O . GLY A 1 90 ? 2.729 5.029 15.826 1.00 97.25 90 GLY A O 1
ATOM 734 N N . GLN A 1 91 ? 1.704 5.664 13.943 1.00 97.06 91 GLN A N 1
ATOM 735 C CA . GLN A 1 91 ? 0.575 6.307 14.631 1.00 97.06 91 GLN A CA 1
ATOM 736 C C . GLN A 1 91 ? -0.469 5.300 15.138 1.00 97.06 91 GLN A C 1
ATOM 738 O O . GLN A 1 91 ? -1.302 5.681 15.956 1.00 97.06 91 GLN A O 1
ATOM 743 N N . GLY A 1 92 ? -0.445 4.057 14.642 1.00 97.25 92 GLY A N 1
ATOM 744 C CA . GLY A 1 92 ? -1.438 3.019 14.929 1.00 97.25 92 GLY A CA 1
ATOM 745 C C . GLY A 1 92 ? -2.302 2.619 13.728 1.00 97.25 92 GLY A C 1
ATOM 746 O O . GLY A 1 92 ? -3.376 2.064 13.928 1.00 97.25 92 GLY A O 1
ATOM 747 N N . TRP A 1 93 ? -1.879 2.916 12.495 1.00 97.62 93 TRP A N 1
ATOM 748 C CA . TRP A 1 93 ? -2.562 2.442 11.282 1.00 97.62 93 TRP A CA 1
ATOM 749 C C . TRP A 1 93 ? -2.091 1.037 10.901 1.00 97.62 93 TRP A C 1
ATOM 751 O O . TRP A 1 93 ? -0.906 0.732 11.012 1.00 97.62 93 TRP A O 1
ATOM 761 N N . ILE A 1 94 ? -3.006 0.202 10.403 1.00 98.31 94 ILE A N 1
ATOM 762 C CA . ILE A 1 94 ? -2.722 -1.174 9.980 1.00 98.31 94 ILE A CA 1
ATOM 763 C C . ILE A 1 94 ? -2.722 -1.243 8.449 1.00 98.31 94 ILE A C 1
ATOM 765 O O . ILE A 1 94 ? -3.746 -0.969 7.829 1.00 98.31 94 ILE A O 1
ATOM 769 N N . ASP A 1 95 ? -1.601 -1.625 7.834 1.00 98.12 95 ASP A N 1
ATOM 770 C CA . ASP A 1 95 ? -1.509 -1.887 6.388 1.00 98.12 95 ASP A CA 1
ATOM 771 C C . ASP A 1 95 ? -2.134 -3.249 6.058 1.00 98.12 95 ASP A C 1
ATOM 773 O O . ASP A 1 95 ? -1.512 -4.291 6.258 1.00 98.12 95 ASP A O 1
ATOM 777 N N . SER A 1 96 ? -3.374 -3.235 5.565 1.00 98.06 96 SER A N 1
ATOM 778 C CA . SER A 1 96 ? -4.147 -4.460 5.324 1.00 98.06 96 SER A CA 1
ATOM 779 C C . SER A 1 96 ? -3.512 -5.387 4.288 1.00 98.06 96 SER A C 1
ATOM 781 O O . SER A 1 96 ? -3.515 -6.603 4.475 1.00 98.06 96 SER A O 1
ATOM 783 N N . ILE A 1 97 ? -2.901 -4.837 3.235 1.00 97.44 97 ILE A N 1
ATOM 784 C CA . ILE A 1 97 ? -2.252 -5.636 2.193 1.00 97.44 97 ILE A CA 1
ATOM 785 C C . ILE A 1 97 ? -1.011 -6.312 2.761 1.00 97.44 97 ILE A C 1
ATOM 787 O O . ILE A 1 97 ? -0.832 -7.515 2.580 1.00 97.44 97 ILE A O 1
ATOM 791 N N . ARG A 1 98 ? -0.186 -5.594 3.529 1.00 97.62 98 ARG A N 1
ATOM 792 C CA . ARG A 1 98 ? 0.963 -6.227 4.191 1.00 97.62 98 ARG A CA 1
ATOM 793 C C . ARG A 1 98 ? 0.537 -7.220 5.280 1.00 97.62 98 ARG A C 1
ATOM 795 O O . ARG A 1 98 ? 1.247 -8.196 5.493 1.00 97.62 98 ARG A O 1
ATOM 802 N N . THR A 1 99 ? -0.603 -7.026 5.945 1.00 97.88 99 THR A N 1
ATOM 803 C CA . THR A 1 99 ? -1.153 -8.019 6.886 1.00 97.88 99 THR A CA 1
ATOM 804 C C . THR A 1 99 ? -1.513 -9.330 6.186 1.00 97.88 99 THR A C 1
ATOM 806 O O . THR A 1 99 ? -1.158 -10.393 6.689 1.00 97.88 99 THR A O 1
ATOM 809 N N . LEU A 1 100 ? -2.176 -9.266 5.029 1.00 97.88 100 LEU A N 1
ATOM 810 C CA . LEU A 1 100 ? -2.626 -10.448 4.283 1.00 97.88 100 LEU A CA 1
ATOM 811 C C . LEU A 1 100 ? -1.489 -11.146 3.522 1.00 97.88 100 LEU A C 1
ATOM 813 O O . LEU A 1 100 ? -1.449 -12.369 3.438 1.00 97.88 100 LEU A O 1
ATOM 817 N N . PHE A 1 101 ? -0.536 -10.373 3.001 1.00 97.31 101 PHE A N 1
ATOM 818 C CA . PHE A 1 101 ? 0.543 -10.848 2.131 1.00 97.31 101 PHE A CA 1
ATOM 819 C C . PHE A 1 101 ? 1.919 -10.681 2.787 1.00 97.31 101 PHE A C 1
ATOM 821 O O . PHE A 1 101 ? 2.867 -10.225 2.150 1.00 97.31 101 PHE A O 1
ATOM 828 N N . LYS A 1 102 ? 2.028 -11.029 4.076 1.00 95.25 102 LYS A N 1
ATOM 829 C CA . LYS A 1 102 ? 3.178 -10.718 4.944 1.00 95.25 102 LYS A CA 1
ATOM 830 C C . LYS A 1 102 ? 4.541 -10.979 4.304 1.00 95.25 102 LYS A C 1
ATOM 832 O O . LYS A 1 102 ? 5.364 -10.068 4.283 1.00 95.25 102 LYS A O 1
ATOM 837 N N . ASP A 1 103 ? 4.734 -12.167 3.743 1.00 93.62 103 ASP A N 1
ATOM 838 C CA . ASP A 1 103 ? 6.021 -12.625 3.204 1.00 93.62 103 ASP A CA 1
ATOM 839 C C . ASP A 1 103 ? 6.045 -12.669 1.666 1.00 93.62 103 ASP A C 1
ATOM 841 O O . ASP A 1 103 ? 6.973 -13.200 1.060 1.00 93.62 103 ASP A O 1
ATOM 845 N N . GLN A 1 104 ? 5.019 -12.111 1.016 1.00 95.88 104 GLN A N 1
ATOM 846 C CA . GLN A 1 104 ? 4.909 -12.098 -0.440 1.00 95.88 104 GLN A CA 1
ATOM 847 C C . GLN A 1 104 ? 5.290 -10.726 -1.004 1.00 95.88 104 GLN A C 1
ATOM 849 O O . GLN A 1 104 ? 5.013 -9.672 -0.417 1.00 95.88 104 GLN A O 1
ATOM 854 N N . GLN A 1 105 ? 5.910 -10.743 -2.184 1.00 96.06 105 GLN A N 1
ATOM 855 C CA . GLN A 1 105 ? 6.061 -9.548 -3.004 1.00 96.06 105 GLN A CA 1
ATOM 856 C C . GLN A 1 105 ? 4.789 -9.363 -3.824 1.00 96.06 105 GLN A C 1
ATOM 858 O O . GLN A 1 105 ? 4.539 -10.087 -4.788 1.00 96.06 105 GLN A O 1
ATOM 863 N N . VAL A 1 106 ? 3.984 -8.388 -3.423 1.00 97.19 106 VAL A N 1
ATOM 864 C CA . VAL A 1 106 ? 2.791 -7.967 -4.154 1.00 97.19 106 VAL A CA 1
ATOM 865 C C . VAL A 1 106 ? 3.012 -6.557 -4.670 1.00 97.19 106 VAL A C 1
ATOM 867 O O . VAL A 1 106 ? 3.547 -5.708 -3.960 1.00 97.19 106 VAL A O 1
ATOM 870 N N . TYR A 1 107 ? 2.620 -6.315 -5.913 1.00 98.38 107 TYR A N 1
ATOM 871 C CA . TYR A 1 107 ? 2.775 -5.029 -6.584 1.00 98.38 107 TYR A CA 1
ATOM 872 C C . TYR A 1 107 ? 1.408 -4.532 -7.027 1.00 98.38 107 TYR A C 1
ATOM 874 O O . TYR A 1 107 ? 0.512 -5.335 -7.268 1.00 98.38 107 TYR A O 1
ATOM 882 N N . THR A 1 108 ? 1.257 -3.221 -7.135 1.00 98.06 108 THR A N 1
ATOM 883 C CA . THR A 1 108 ? 0.015 -2.549 -7.534 1.00 98.06 108 THR A CA 1
ATOM 884 C C . THR A 1 108 ? 0.228 -1.667 -8.755 1.00 98.06 108 THR A C 1
ATOM 886 O O . THR A 1 108 ? -0.741 -1.247 -9.362 1.00 98.06 108 THR A O 1
ATOM 889 N N . PHE A 1 109 ? 1.479 -1.436 -9.154 1.00 98.12 109 PHE A N 1
ATOM 890 C CA . PHE A 1 109 ? 1.863 -0.586 -10.270 1.00 98.12 109 PHE A CA 1
ATOM 891 C C . PHE A 1 109 ? 2.911 -1.269 -11.154 1.00 98.12 109 PHE A C 1
ATOM 893 O O . PHE A 1 109 ? 3.871 -1.863 -10.652 1.00 98.12 109 PHE A O 1
ATOM 900 N N . TRP A 1 110 ? 2.756 -1.129 -12.473 1.00 98.00 110 TRP A N 1
ATOM 901 C CA . TRP A 1 110 ? 3.738 -1.543 -13.475 1.00 98.00 110 TRP A CA 1
ATOM 902 C C . TRP A 1 110 ? 3.838 -0.502 -14.586 1.00 98.00 110 TRP A C 1
ATOM 904 O O . TRP A 1 110 ? 2.883 -0.287 -15.341 1.00 98.00 110 TRP A O 1
ATOM 914 N N . ASP A 1 111 ? 5.039 0.057 -14.722 1.00 94.75 111 ASP A N 1
ATOM 915 C CA . ASP A 1 111 ? 5.398 1.009 -15.771 1.00 94.75 111 ASP A CA 1
ATOM 916 C C . ASP A 1 111 ? 5.124 0.427 -17.176 1.00 94.75 111 ASP A C 1
ATOM 918 O O . ASP A 1 111 ? 5.278 -0.775 -17.419 1.00 94.75 111 ASP A O 1
ATOM 922 N N . TYR A 1 112 ? 4.717 1.271 -18.123 1.00 93.06 112 TYR A N 1
ATOM 923 C CA . TYR A 1 112 ? 4.498 0.859 -19.513 1.00 93.06 112 TYR A CA 1
ATOM 924 C C . TYR A 1 112 ? 5.801 0.463 -20.228 1.00 93.06 112 TYR A C 1
ATOM 926 O O . TYR A 1 112 ? 5.781 -0.265 -21.222 1.00 93.06 112 TYR A O 1
ATOM 934 N N . LEU A 1 113 ? 6.949 0.916 -19.729 1.00 92.69 113 LEU A N 1
ATOM 935 C CA . LEU A 1 113 ? 8.249 0.696 -20.339 1.00 92.69 113 LEU A CA 1
ATOM 936 C C . LEU A 1 113 ? 8.798 -0.709 -20.070 1.00 92.69 113 LEU A C 1
ATOM 938 O O . LEU A 1 113 ? 8.585 -1.334 -19.029 1.00 92.69 113 LEU A O 1
ATOM 942 N N . ARG A 1 114 ? 9.610 -1.193 -21.020 1.00 92.19 114 ARG A N 1
ATOM 943 C CA . ARG A 1 114 ? 10.431 -2.414 -20.885 1.00 92.19 114 ARG A CA 1
ATOM 944 C C . ARG A 1 114 ? 9.629 -3.641 -20.434 1.00 92.19 114 ARG A C 1
ATOM 946 O O . ARG A 1 114 ? 10.148 -4.460 -19.667 1.00 92.19 114 ARG A O 1
ATOM 953 N N . ASN A 1 115 ? 8.374 -3.743 -20.873 1.00 94.25 115 ASN A N 1
ATOM 954 C CA . ASN A 1 115 ? 7.458 -4.829 -20.529 1.00 94.25 115 ASN A CA 1
ATOM 955 C C . ASN A 1 115 ? 7.436 -5.123 -19.012 1.00 94.25 115 ASN A C 1
ATOM 957 O O . ASN A 1 115 ? 7.625 -6.267 -18.586 1.00 94.25 115 ASN A O 1
ATOM 961 N N . ALA A 1 116 ? 7.314 -4.084 -18.174 1.00 96.69 116 ALA A N 1
ATOM 962 C CA . ALA A 1 116 ? 7.368 -4.259 -16.724 1.00 96.69 116 ALA A CA 1
ATOM 963 C C . ALA A 1 116 ? 6.264 -5.204 -16.229 1.00 96.69 116 ALA A C 1
ATOM 965 O O . ALA A 1 116 ? 6.549 -6.096 -15.432 1.00 96.69 116 ALA A O 1
ATOM 966 N N . TYR A 1 117 ? 5.048 -5.080 -16.772 1.00 96.19 117 TYR A N 1
ATOM 967 C CA . TYR A 1 117 ? 3.935 -5.979 -16.466 1.00 96.19 117 TYR A CA 1
ATOM 968 C C . TYR A 1 117 ? 4.274 -7.451 -16.744 1.00 96.19 117 TYR A C 1
ATOM 970 O O . TYR A 1 117 ? 4.199 -8.276 -15.831 1.00 96.19 117 TYR A O 1
ATOM 978 N N . GLY A 1 118 ? 4.718 -7.781 -17.965 1.00 96.25 118 GLY A N 1
ATOM 979 C CA . GLY A 1 118 ? 5.027 -9.160 -18.360 1.00 96.25 118 GLY A CA 1
ATOM 980 C C . GLY A 1 118 ? 6.182 -9.781 -17.572 1.00 96.25 118 GLY A C 1
ATOM 981 O O . GLY A 1 118 ? 6.156 -10.969 -17.276 1.00 96.25 118 GLY A O 1
ATOM 982 N N . ARG A 1 119 ? 7.162 -8.973 -17.150 1.00 96.25 119 ARG A N 1
ATOM 983 C CA . ARG A 1 119 ? 8.278 -9.418 -16.290 1.00 96.25 119 ARG A CA 1
ATOM 984 C C . ARG A 1 119 ? 7.945 -9.427 -14.797 1.00 96.25 119 ARG A C 1
ATOM 986 O O . ARG A 1 119 ? 8.824 -9.712 -13.988 1.00 96.25 119 ARG A O 1
ATOM 993 N N . ASN A 1 120 ? 6.725 -9.034 -14.437 1.00 96.75 120 ASN A N 1
ATOM 994 C CA . ASN A 1 120 ? 6.311 -8.741 -13.070 1.00 96.75 120 ASN A CA 1
ATOM 995 C C . ASN A 1 120 ? 7.274 -7.789 -12.328 1.00 96.75 120 ASN A C 1
ATOM 997 O O . ASN A 1 120 ? 7.524 -7.934 -11.137 1.00 96.75 120 ASN A O 1
ATOM 1001 N N . ALA A 1 121 ? 7.832 -6.810 -13.039 1.00 97.44 121 ALA A N 1
ATOM 1002 C CA . ALA A 1 121 ? 8.730 -5.806 -12.487 1.00 97.44 121 ALA A CA 1
ATOM 1003 C C . ALA A 1 121 ? 7.932 -4.614 -11.941 1.00 97.44 121 ALA A C 1
ATOM 1005 O O . ALA A 1 121 ? 7.888 -3.562 -12.576 1.00 97.44 121 ALA A O 1
ATOM 1006 N N . GLY A 1 122 ? 7.239 -4.822 -10.821 1.00 97.56 122 GLY A N 1
ATOM 1007 C CA . GLY A 1 122 ? 6.279 -3.863 -10.277 1.00 97.56 122 GLY A CA 1
ATOM 1008 C C . GLY A 1 122 ? 6.733 -3.140 -9.010 1.00 97.56 122 GLY A C 1
ATOM 1009 O O . GLY A 1 122 ? 7.804 -3.406 -8.460 1.00 97.56 122 GLY A O 1
ATOM 1010 N N . LEU A 1 123 ? 5.869 -2.226 -8.567 1.00 98.31 123 LEU A N 1
ATOM 1011 C CA . L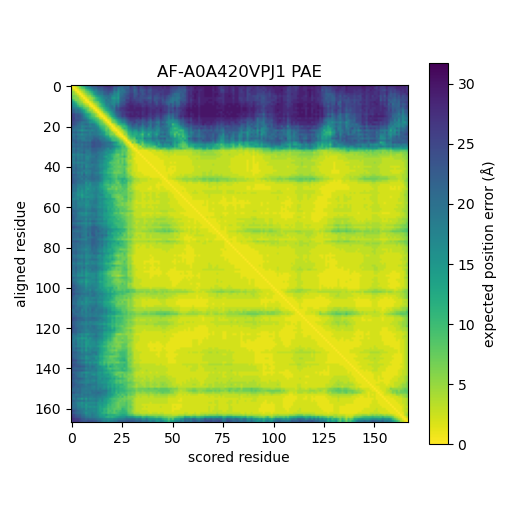EU A 1 123 ? 5.949 -1.453 -7.326 1.00 98.31 123 LEU A CA 1
ATOM 1012 C C . LEU A 1 123 ? 4.638 -1.599 -6.548 1.00 98.31 123 LEU A C 1
ATOM 1014 O O . LEU A 1 123 ? 3.577 -1.683 -7.163 1.00 98.31 123 LEU A O 1
ATOM 1018 N N . ARG A 1 124 ? 4.674 -1.565 -5.216 1.00 98.00 124 ARG A N 1
ATOM 1019 C CA . ARG A 1 124 ? 3.475 -1.388 -4.383 1.00 98.00 124 ARG A CA 1
ATOM 1020 C C . ARG A 1 124 ? 3.346 0.068 -3.954 1.00 98.00 124 ARG A C 1
ATOM 1022 O O . ARG A 1 124 ? 4.035 0.507 -3.035 1.00 98.00 124 ARG A O 1
ATOM 1029 N N . LEU A 1 125 ? 2.462 0.794 -4.632 1.00 96.19 125 LEU A N 1
ATOM 1030 C CA . LEU A 1 125 ? 2.215 2.223 -4.409 1.00 96.19 125 LEU A CA 1
ATOM 1031 C C . LEU A 1 125 ? 0.827 2.502 -3.829 1.00 96.19 125 LEU A C 1
ATOM 1033 O O . LEU A 1 125 ? 0.636 3.519 -3.162 1.00 96.19 125 LEU A O 1
ATOM 1037 N N . ASP A 1 126 ? -0.116 1.586 -4.042 1.00 96.06 126 ASP A N 1
ATOM 1038 C CA . ASP A 1 126 ? -1.484 1.680 -3.553 1.00 96.06 126 ASP A CA 1
ATOM 1039 C C . ASP A 1 126 ? -1.605 0.975 -2.205 1.00 96.06 126 ASP A C 1
ATOM 1041 O O . ASP A 1 126 ? -1.260 -0.201 -2.056 1.00 96.06 126 ASP A O 1
ATOM 1045 N N . HIS A 1 127 ? -2.102 1.706 -1.211 1.00 95.38 127 HIS A N 1
ATOM 1046 C CA . HIS A 1 127 ? -2.189 1.241 0.169 1.00 95.38 127 HIS A CA 1
ATOM 1047 C C . HIS A 1 127 ? -3.621 1.324 0.668 1.00 95.38 127 HIS A C 1
ATOM 1049 O O . HIS A 1 127 ? -4.355 2.255 0.333 1.00 95.38 127 HIS A O 1
ATOM 1055 N N . VAL A 1 128 ? -3.995 0.371 1.520 1.00 96.19 128 VAL A N 1
ATOM 1056 C CA . VAL A 1 128 ? -5.265 0.372 2.250 1.00 96.19 128 VAL A CA 1
ATOM 1057 C C . VAL A 1 128 ? -4.948 0.250 3.738 1.00 96.19 128 VAL A C 1
ATOM 1059 O O . VAL A 1 128 ? -4.653 -0.836 4.242 1.00 96.19 128 VAL A O 1
ATOM 1062 N N . LEU A 1 129 ? -4.956 1.387 4.433 1.00 97.19 129 LEU A N 1
ATOM 1063 C CA . LEU A 1 129 ? -4.622 1.493 5.848 1.00 97.19 129 LEU A CA 1
ATOM 1064 C C . LEU A 1 129 ? -5.889 1.573 6.702 1.00 97.19 129 LEU A C 1
ATOM 1066 O O . LEU A 1 129 ? -6.749 2.428 6.486 1.00 97.19 129 LEU A O 1
ATOM 1070 N N . LEU A 1 130 ? -5.980 0.708 7.703 1.00 96.44 130 LEU A N 1
ATOM 1071 C CA . LEU A 1 130 ? -7.139 0.561 8.577 1.00 96.44 130 LEU A CA 1
ATOM 1072 C C . LEU A 1 130 ? -6.869 1.204 9.934 1.00 96.44 130 LEU A C 1
ATOM 1074 O O . LEU A 1 130 ? -5.776 1.058 10.488 1.00 96.44 130 LEU A O 1
ATOM 1078 N N . SER A 1 131 ? -7.866 1.895 10.491 1.00 95.94 131 SER A N 1
ATOM 1079 C CA . SER A 1 131 ? -7.809 2.291 11.900 1.00 95.94 131 SER A CA 1
ATOM 1080 C C . SER A 1 131 ? -7.897 1.050 12.806 1.00 95.94 131 SER A C 1
ATOM 1082 O O . SER A 1 131 ? -8.424 0.018 12.374 1.00 95.94 131 SER A O 1
ATOM 1084 N N . PRO A 1 132 ? -7.458 1.122 14.077 1.00 96.31 132 PRO A N 1
ATOM 1085 C CA . PRO A 1 132 ? -7.542 -0.004 15.014 1.00 96.31 132 PRO A CA 1
ATOM 1086 C C . PRO A 1 132 ? -8.956 -0.5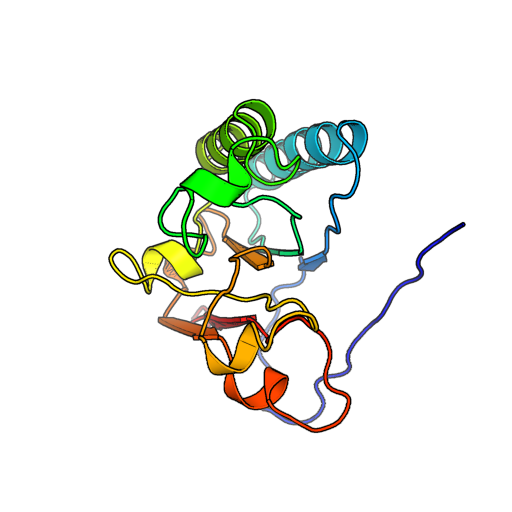66 15.205 1.00 96.31 132 PRO A C 1
ATOM 1088 O O . PRO A 1 132 ? -9.115 -1.739 15.517 1.00 96.31 132 PRO A O 1
ATOM 1091 N N . ILE A 1 133 ? -9.989 0.254 14.989 1.00 93.75 133 ILE A N 1
ATOM 1092 C CA . ILE A 1 133 ? -11.395 -0.165 15.070 1.00 93.75 133 ILE A CA 1
ATOM 1093 C C . ILE A 1 133 ? -11.795 -1.008 13.850 1.00 93.75 133 ILE A C 1
ATOM 1095 O O . ILE A 1 133 ? -12.614 -1.916 13.970 1.00 93.75 133 ILE A O 1
ATOM 1099 N N . VAL A 1 134 ? -11.229 -0.711 12.675 1.00 94.88 134 VAL A N 1
ATOM 1100 C CA . VAL A 1 134 ? -11.551 -1.395 11.412 1.00 94.88 134 VAL A CA 1
ATOM 1101 C C . VAL A 1 134 ? -10.679 -2.627 11.199 1.00 94.88 134 VAL A C 1
ATOM 1103 O O . VAL A 1 134 ? -11.157 -3.609 10.646 1.00 94.88 134 VAL A O 1
ATOM 1106 N N . ALA A 1 135 ? -9.422 -2.616 11.647 1.00 96.56 135 ALA A N 1
ATOM 1107 C CA . ALA A 1 135 ? -8.484 -3.712 11.408 1.00 96.56 135 ALA A CA 1
ATOM 1108 C C . ALA A 1 135 ? -9.003 -5.110 11.824 1.00 96.56 135 ALA A C 1
ATOM 1110 O O . ALA A 1 135 ? -8.857 -6.035 11.030 1.00 96.56 135 ALA A O 1
ATOM 1111 N N . PRO A 1 136 ? -9.698 -5.294 12.969 1.00 96.19 136 PRO A N 1
ATOM 1112 C CA . PRO A 1 136 ? -10.285 -6.584 13.347 1.00 96.19 136 PRO A C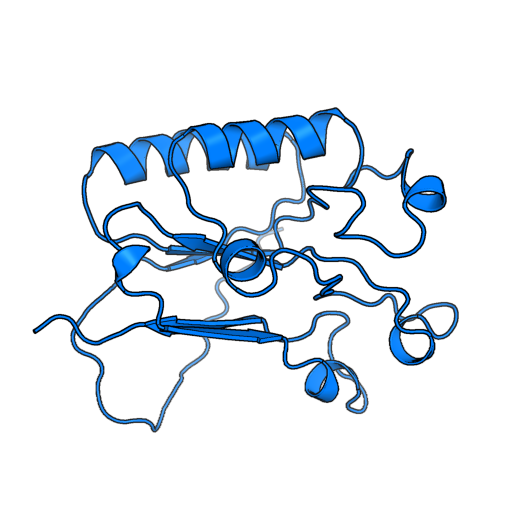A 1
ATOM 1113 C C . PRO A 1 136 ? -11.447 -7.038 12.453 1.00 96.19 136 PRO A C 1
ATOM 1115 O O . PRO A 1 136 ? -11.966 -8.144 12.632 1.00 96.19 136 PRO A O 1
ATOM 1118 N N . LEU A 1 137 ? -11.932 -6.164 11.567 1.00 95.50 137 LEU A N 1
ATOM 1119 C CA . LEU A 1 137 ? -12.961 -6.477 10.584 1.00 95.50 137 LEU A CA 1
ATOM 1120 C C . LEU A 1 137 ? -12.373 -7.024 9.277 1.00 95.50 137 LEU A C 1
ATOM 1122 O O . LEU A 1 137 ? -13.147 -7.524 8.472 1.00 95.50 137 LEU A O 1
ATOM 1126 N N . LEU A 1 138 ? -11.057 -6.937 9.051 1.00 96.62 138 LEU A N 1
ATOM 1127 C CA . LEU A 1 138 ? -10.420 -7.423 7.826 1.00 96.62 138 LEU A CA 1
ATOM 1128 C C . LEU A 1 138 ? -10.602 -8.938 7.681 1.00 96.62 138 LEU A C 1
ATOM 1130 O O . LEU A 1 138 ? -10.188 -9.693 8.559 1.00 96.62 138 LEU A O 1
ATOM 1134 N N . LEU A 1 139 ? -11.219 -9.360 6.577 1.00 94.06 139 LEU A N 1
ATOM 1135 C CA . LEU A 1 139 ? -11.398 -10.769 6.226 1.00 94.06 139 LEU A CA 1
ATOM 1136 C C . LEU A 1 139 ? -10.425 -11.181 5.129 1.00 94.06 139 LEU A C 1
ATOM 1138 O O . LEU A 1 139 ? -9.655 -12.119 5.297 1.00 94.06 139 LEU A O 1
ATOM 1142 N N . GLU A 1 140 ? -10.463 -10.456 4.015 1.00 94.44 140 GLU A N 1
ATOM 1143 C CA . GLU A 1 140 ? -9.732 -10.794 2.798 1.00 94.44 140 GLU A CA 1
ATOM 1144 C C . GLU A 1 140 ? -9.281 -9.524 2.081 1.00 94.44 140 GLU A C 1
ATOM 1146 O O . GLU A 1 140 ? -9.685 -8.408 2.420 1.00 94.44 140 GLU A O 1
ATOM 1151 N N . GLY A 1 141 ? -8.443 -9.694 1.068 1.00 94.56 141 GLY A N 1
ATOM 1152 C CA . GLY A 1 141 ? -7.976 -8.617 0.215 1.00 94.56 141 GLY A CA 1
ATOM 1153 C C . GLY A 1 141 ? -7.073 -9.135 -0.885 1.00 94.56 141 GLY A C 1
ATOM 1154 O O . GLY A 1 141 ? -6.594 -10.269 -0.834 1.00 94.56 141 GLY A O 1
ATOM 1155 N N . GLY A 1 142 ? -6.843 -8.297 -1.885 1.00 95.00 142 GLY A N 1
ATOM 1156 C CA . GLY A 1 142 ? -6.139 -8.716 -3.081 1.00 95.00 142 GLY A CA 1
ATOM 1157 C C . GLY A 1 142 ? -5.749 -7.570 -3.996 1.00 95.00 142 GLY A C 1
ATOM 1158 O O . GLY A 1 142 ? -6.059 -6.399 -3.760 1.00 95.00 142 GLY A O 1
ATOM 1159 N N . ILE A 1 143 ? -5.020 -7.955 -5.041 1.00 97.50 143 ILE A N 1
ATOM 1160 C CA . ILE A 1 143 ? -4.633 -7.086 -6.140 1.00 97.50 143 ILE A CA 1
ATOM 1161 C C . ILE A 1 143 ? -5.087 -7.747 -7.435 1.00 97.50 143 ILE A C 1
ATOM 1163 O O . ILE A 1 143 ? -4.613 -8.831 -7.789 1.00 97.50 143 ILE A O 1
ATOM 1167 N N . ASP A 1 144 ? -5.937 -7.063 -8.192 1.00 95.31 144 ASP A N 1
ATOM 1168 C CA . ASP A 1 144 ? -6.449 -7.567 -9.463 1.00 95.31 144 ASP A CA 1
ATOM 1169 C C . ASP A 1 144 ? -5.440 -7.319 -10.592 1.00 95.31 144 ASP A C 1
ATOM 1171 O O . ASP A 1 144 ? -5.679 -6.583 -11.550 1.00 95.31 144 ASP A O 1
ATOM 1175 N N . ARG A 1 145 ? -4.269 -7.964 -10.497 1.00 95.75 145 ARG A N 1
ATOM 1176 C CA . ARG A 1 145 ? -3.169 -7.842 -11.474 1.00 95.75 145 ARG A CA 1
ATOM 1177 C C . ARG A 1 145 ? -3.609 -8.159 -12.908 1.00 95.75 145 ARG A C 1
ATOM 1179 O O . ARG A 1 145 ? -3.019 -7.657 -13.862 1.00 95.75 145 ARG A O 1
ATOM 1186 N N . HIS A 1 146 ? -4.618 -9.004 -13.090 1.00 94.44 146 HIS A N 1
ATOM 1187 C CA . HIS A 1 146 ? -5.143 -9.329 -14.415 1.00 94.44 146 HIS A CA 1
ATOM 1188 C C . HIS A 1 146 ? -5.827 -8.123 -15.088 1.00 94.44 146 HIS A C 1
ATOM 1190 O O . HIS A 1 146 ? -5.681 -7.967 -16.296 1.00 94.44 146 HIS A O 1
ATOM 1196 N N . VAL A 1 147 ? -6.473 -7.226 -14.326 1.00 93.06 147 VAL A N 1
ATOM 1197 C CA . VAL A 1 147 ? -7.117 -6.001 -14.847 1.00 93.06 147 VAL A CA 1
ATOM 1198 C C . VAL A 1 147 ? -6.082 -5.058 -15.460 1.00 93.06 147 VAL A C 1
ATOM 1200 O O . VAL A 1 147 ? -6.290 -4.514 -16.540 1.00 93.06 147 VAL A O 1
ATOM 1203 N N . ARG A 1 148 ? -4.906 -4.937 -14.831 1.00 92.38 148 ARG A N 1
ATOM 1204 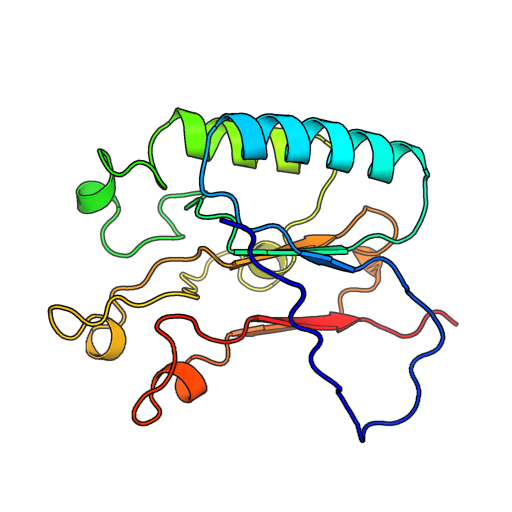C CA . ARG A 1 148 ? -3.751 -4.210 -15.391 1.00 92.38 148 ARG A CA 1
ATOM 1205 C C . ARG A 1 148 ? -3.281 -4.780 -16.739 1.00 92.38 148 ARG A C 1
ATOM 1207 O O . ARG A 1 148 ? -2.660 -4.064 -17.523 1.00 92.38 148 ARG A O 1
ATOM 1214 N N . GLY A 1 149 ? -3.540 -6.059 -17.002 1.00 92.94 149 GLY A N 1
ATOM 1215 C CA . GLY A 1 149 ? -3.166 -6.736 -18.243 1.00 92.94 149 GLY A CA 1
ATOM 1216 C C . GLY A 1 149 ? -4.105 -6.476 -19.420 1.00 92.94 149 GLY A C 1
ATOM 1217 O O . GLY A 1 149 ? -3.806 -6.932 -20.521 1.00 92.94 149 GLY A O 1
ATOM 1218 N N . TRP A 1 150 ? -5.228 -5.779 -19.216 1.00 95.19 150 TRP A N 1
ATOM 1219 C CA . TRP A 1 150 ? -6.162 -5.461 -20.295 1.00 95.19 150 TRP A CA 1
ATOM 1220 C C . TRP A 1 150 ? -5.599 -4.417 -21.266 1.00 95.19 150 TRP A C 1
ATOM 1222 O O . TRP A 1 150 ? -4.721 -3.615 -20.934 1.00 95.19 150 TRP A O 1
ATOM 1232 N N . GLU A 1 151 ? -6.130 -4.415 -22.489 1.00 93.00 151 GLU A N 1
ATOM 1233 C CA . GLU A 1 151 ? -5.766 -3.427 -23.500 1.00 93.00 151 GLU A CA 1
ATOM 1234 C C . GLU A 1 151 ? -6.117 -2.010 -23.011 1.00 93.00 151 GLU A C 1
ATOM 1236 O O . GLU A 1 151 ? -7.224 -1.768 -22.532 1.00 93.00 151 GLU A O 1
ATOM 1241 N N . LYS A 1 152 ? -5.167 -1.068 -23.125 1.00 89.94 152 LYS A N 1
ATOM 1242 C CA . LYS A 1 152 ? -5.311 0.340 -22.691 1.00 89.94 152 LYS A CA 1
ATOM 1243 C C . LYS A 1 152 ? -5.660 0.521 -21.201 1.00 89.94 152 LYS A C 1
ATOM 1245 O O . LYS A 1 152 ? -6.162 1.576 -20.816 1.00 89.94 152 LYS A O 1
ATOM 1250 N N . ALA A 1 153 ? -5.381 -0.474 -20.358 1.00 91.38 153 ALA A N 1
ATOM 1251 C CA . ALA A 1 153 ? -5.546 -0.354 -18.912 1.00 91.38 153 ALA A CA 1
ATOM 1252 C C . ALA A 1 153 ? -4.582 0.678 -18.298 1.00 91.38 153 ALA A C 1
ATOM 1254 O O . ALA A 1 153 ? -3.502 0.926 -18.839 1.00 91.38 153 ALA A O 1
ATOM 1255 N N . SER A 1 154 ? -4.964 1.225 -17.135 1.00 94.75 154 SER A N 1
ATOM 1256 C CA . SER A 1 154 ? -4.073 2.010 -16.265 1.00 94.75 154 SER A CA 1
ATOM 1257 C C . SER A 1 154 ? -2.818 1.212 -15.915 1.00 94.75 154 SER A C 1
ATOM 1259 O O . SER A 1 154 ? -2.832 -0.011 -15.907 1.00 94.75 154 SER A O 1
ATOM 1261 N N . ASP A 1 155 ? -1.739 1.908 -15.582 1.00 95.75 155 ASP A N 1
ATOM 1262 C CA . ASP A 1 155 ? -0.502 1.386 -15.008 1.00 95.75 155 ASP A CA 1
ATOM 1263 C C . ASP A 1 155 ? -0.663 0.806 -13.595 1.00 95.75 155 ASP A C 1
ATOM 1265 O O . ASP A 1 155 ? 0.187 0.014 -13.173 1.00 95.75 155 ASP A O 1
ATOM 1269 N N . HIS A 1 156 ? -1.772 1.108 -12.917 1.00 96.88 156 HIS A N 1
ATOM 1270 C CA . HIS A 1 156 ? -2.147 0.533 -11.631 1.00 96.88 156 HIS A CA 1
ATOM 1271 C C . HIS A 1 156 ? -3.130 -0.641 -11.774 1.00 96.88 156 HIS A C 1
ATOM 1273 O O . HIS A 1 156 ? -4.015 -0.650 -12.632 1.00 96.88 156 HIS A O 1
ATOM 1279 N N . ALA A 1 157 ? -3.002 -1.628 -10.889 1.00 95.81 157 ALA A N 1
ATOM 1280 C CA . ALA A 1 157 ? -3.996 -2.667 -10.660 1.00 95.81 157 ALA A CA 1
ATOM 1281 C C . ALA A 1 157 ? -4.906 -2.276 -9.480 1.00 95.81 157 ALA A C 1
ATOM 1283 O O . ALA A 1 157 ? -4.410 -1.738 -8.487 1.00 95.81 157 ALA A O 1
ATOM 1284 N N . PRO A 1 158 ? -6.214 -2.583 -9.539 1.00 95.06 158 PRO A N 1
ATOM 1285 C CA . PRO A 1 158 ? -7.110 -2.389 -8.407 1.00 95.06 158 PRO A CA 1
ATOM 1286 C C . PRO A 1 158 ? -6.631 -3.141 -7.162 1.00 95.06 158 PRO A C 1
ATOM 1288 O O . PRO A 1 158 ? -6.278 -4.319 -7.234 1.00 95.06 158 PRO A O 1
ATOM 1291 N N . VAL A 1 159 ? -6.662 -2.455 -6.020 1.00 95.25 159 VAL A N 1
ATOM 1292 C CA . VAL A 1 159 ? -6.412 -3.026 -4.694 1.00 95.25 159 VAL A CA 1
ATOM 1293 C C . VAL A 1 159 ? -7.710 -3.008 -3.911 1.00 95.25 159 VAL A C 1
ATOM 1295 O O . VAL A 1 159 ? -8.385 -1.978 -3.849 1.00 95.25 159 VAL A O 1
ATOM 1298 N N . TRP A 1 160 ? -8.056 -4.134 -3.301 1.00 95.25 160 TRP A N 1
ATOM 1299 C CA . TRP A 1 160 ? -9.323 -4.292 -2.603 1.00 95.25 160 TRP A CA 1
ATOM 1300 C C . TRP A 1 160 ? -9.160 -5.064 -1.299 1.00 95.25 160 TRP A C 1
ATOM 1302 O O . TRP A 1 160 ? -8.194 -5.800 -1.097 1.00 95.25 160 TRP A O 1
ATOM 1312 N N . ILE A 1 161 ? -10.137 -4.878 -0.414 1.00 95.31 161 ILE A N 1
ATOM 1313 C CA . ILE A 1 161 ? -10.304 -5.640 0.821 1.00 95.31 161 ILE A CA 1
ATOM 1314 C C . ILE A 1 161 ? -11.780 -5.971 1.028 1.00 95.31 161 ILE A C 1
ATOM 1316 O O . ILE A 1 161 ? -12.656 -5.232 0.578 1.00 95.31 161 ILE A O 1
ATOM 1320 N N . ILE A 1 162 ? -12.043 -7.048 1.759 1.00 93.94 162 ILE A N 1
ATOM 1321 C CA . ILE A 1 162 ? -13.363 -7.407 2.269 1.00 93.94 162 ILE A CA 1
ATOM 1322 C C . ILE A 1 162 ? -13.330 -7.260 3.786 1.00 93.94 162 ILE A C 1
ATOM 1324 O O . ILE A 1 162 ? -12.428 -7.759 4.465 1.00 93.94 162 ILE A O 1
ATOM 1328 N N . LEU A 1 163 ? -14.330 -6.560 4.315 1.00 93.06 163 LEU A N 1
ATOM 1329 C CA . LEU A 1 163 ? -14.541 -6.395 5.746 1.00 93.06 163 LEU A CA 1
ATOM 1330 C C . LEU A 1 163 ? -15.762 -7.200 6.180 1.00 93.06 163 LEU A C 1
ATOM 1332 O O . LEU A 1 163 ? -16.753 -7.263 5.455 1.00 93.06 163 LEU A O 1
ATOM 1336 N N . LYS A 1 164 ? -15.714 -7.769 7.383 1.00 90.12 164 LYS A N 1
ATOM 1337 C CA . LYS A 1 164 ? -16.889 -8.378 8.003 1.00 90.12 164 LYS A CA 1
ATOM 1338 C C . LYS A 1 164 ? -17.924 -7.308 8.327 1.00 90.12 164 LYS A C 1
ATOM 1340 O O . LYS A 1 164 ? -17.581 -6.222 8.806 1.00 90.12 164 LYS A O 1
ATOM 1345 N N . ASP A 1 165 ? -19.193 -7.658 8.159 1.00 81.88 165 ASP A N 1
ATOM 1346 C CA . ASP A 1 165 ? -20.278 -6.850 8.694 1.00 81.88 165 ASP A CA 1
ATOM 1347 C C . ASP A 1 165 ? -20.165 -6.780 10.219 1.00 81.88 165 ASP A C 1
ATOM 1349 O O . ASP A 1 165 ? -19.899 -7.771 10.908 1.00 81.88 165 ASP A O 1
ATOM 1353 N N . LYS A 1 166 ? -20.379 -5.585 10.765 1.00 65.50 166 LYS A N 1
ATOM 1354 C CA . LYS A 1 166 ? -20.511 -5.423 12.211 1.00 65.50 166 LYS A CA 1
ATOM 1355 C C . LYS A 1 166 ? -21.919 -5.878 12.588 1.00 65.50 166 LYS A C 1
ATOM 1357 O O . LYS A 1 166 ? -22.891 -5.309 12.089 1.00 65.50 166 LYS A O 1
ATOM 1362 N N . LYS A 1 167 ? -22.000 -6.929 13.405 1.00 56.16 167 LYS A N 1
ATOM 1363 C CA . LYS A 1 167 ? -23.248 -7.332 14.061 1.00 56.16 167 LYS A CA 1
ATOM 1364 C C . LYS A 1 167 ? -23.725 -6.236 15.006 1.00 56.16 167 LYS A C 1
ATOM 1366 O O . LYS A 1 167 ? -22.851 -5.587 15.627 1.00 56.16 167 LYS A O 1
#

Foldseek 3Di:
DDDDDDDDDPDDDDDFPDDDDEDEDDAPDPVSLVVVLVVLLVVLVVVGWHKYWYFNLAQQDPLQFAPVVVCCVPPRDDPVNNVSVVVSVVSQKDFLVCVQQVPHRDAFFADPPPPCLVVVRHGHRITIITHPVQNVQWDDWDWQSVQCVDDPGDRGTDTDTDGHRDD

Radius of gyration: 16.2 Å; Cα contacts (8 Å, |Δi|>4): 261; chains: 1; bounding box: 45×35×41 Å

Organism: NCBI:txid2420510

pLDDT: mean 83.26, std 22.21, range [26.98, 98.38]

Nearest PDB structures (foldseek):
  6fke-assembly1_A  TM=9.668E-01  e=1.732E-12  Neisseria meningitidis MC58
  2jc4-assembly1_A  TM=9.628E-01  e=1.625E-12  Neisseria meningitidis
  5j8n-assembly1_A  TM=9.048E-01  e=5.131E-11  Methanosarcina mazei Go1
  3w2y-assembly2_D  TM=9.567E-01  e=1.843E-10  Methanothermobacter thermautotrophicus str. Delta H
  3g0r-assembly1_A  TM=8.071E-01  e=2.382E-11  Methanothermobacter thermautotrophicus str. Delta H